Protein AF-A0A061NQS9-F1 (afdb_monomer_lite)

Radius of gyration: 22.58 Å; chains: 1; bounding box: 49×29×57 Å

Structure (mmCIF, N/CA/C/O backbone):
data_AF-A0A061NQS9-F1
#
_entry.id   AF-A0A061NQS9-F1
#
loop_
_atom_site.group_PDB
_atom_site.id
_atom_site.type_symbol
_atom_site.label_atom_id
_atom_site.label_alt_id
_atom_site.label_comp_id
_atom_site.label_asym_id
_atom_site.label_entity_id
_atom_site.label_seq_id
_atom_site.pdbx_PDB_ins_code
_atom_site.Cartn_x
_atom_site.Cartn_y
_atom_site.Cartn_z
_atom_site.occupancy
_atom_site.B_iso_or_equiv
_atom_site.auth_seq_id
_atom_site.auth_comp_id
_atom_site.auth_asym_id
_atom_site.auth_atom_id
_atom_site.pdbx_PDB_model_num
ATOM 1 N N . MET A 1 1 ? 27.252 -12.810 -27.510 1.00 49.66 1 MET A N 1
ATOM 2 C CA . MET A 1 1 ? 27.791 -12.173 -26.280 1.00 49.66 1 MET A CA 1
ATOM 3 C C . MET A 1 1 ? 26.729 -11.849 -25.214 1.00 49.66 1 MET A C 1
ATOM 5 O O . MET A 1 1 ? 27.055 -11.167 -24.256 1.00 49.66 1 MET A O 1
ATOM 9 N N . GLY A 1 2 ? 25.493 -12.365 -25.282 1.00 61.34 2 GLY A N 1
ATOM 10 C CA . GLY A 1 2 ? 24.439 -11.937 -24.343 1.00 61.34 2 GLY A CA 1
ATOM 11 C C . GLY A 1 2 ? 24.265 -12.743 -23.043 1.00 61.34 2 GLY A C 1
ATOM 12 O O . GLY A 1 2 ? 23.483 -12.339 -22.193 1.00 61.34 2 GLY A O 1
ATOM 13 N N . LYS A 1 3 ? 25.012 -13.839 -22.833 1.00 72.69 3 LYS A N 1
ATOM 14 C CA . LYS A 1 3 ? 24.824 -14.728 -21.664 1.00 72.69 3 LYS A CA 1
ATOM 15 C C . LYS A 1 3 ? 25.183 -14.089 -20.312 1.00 72.69 3 LYS A C 1
ATOM 17 O O . LYS A 1 3 ? 24.611 -14.465 -19.295 1.00 72.69 3 LYS A O 1
ATOM 22 N N . LEU A 1 4 ? 26.130 -13.144 -20.285 1.00 82.94 4 LEU A N 1
ATOM 23 C CA . LEU A 1 4 ? 26.544 -12.477 -19.043 1.00 82.94 4 LEU A CA 1
ATOM 24 C C . LEU A 1 4 ? 25.469 -11.508 -18.543 1.00 82.94 4 LEU A C 1
ATOM 26 O O . LEU A 1 4 ? 25.099 -11.554 -17.373 1.00 82.94 4 LEU A O 1
ATOM 30 N N . LEU A 1 5 ? 24.953 -10.664 -19.439 1.00 84.62 5 LEU A N 1
ATOM 31 C CA . LEU A 1 5 ? 23.891 -9.718 -19.112 1.00 84.62 5 LEU A CA 1
ATOM 32 C C . LEU A 1 5 ? 22.602 -10.456 -18.727 1.00 84.62 5 LEU A C 1
ATOM 34 O O . LEU A 1 5 ? 21.987 -10.119 -17.722 1.00 84.62 5 LEU A O 1
ATOM 38 N N . GLU A 1 6 ? 22.254 -11.522 -19.451 1.00 86.62 6 GLU A N 1
ATOM 39 C CA . GLU A 1 6 ? 21.156 -12.421 -19.080 1.00 86.62 6 GLU A CA 1
ATOM 40 C C . GLU A 1 6 ? 21.308 -12.961 -17.646 1.00 86.62 6 GLU A C 1
ATOM 42 O O . GLU A 1 6 ? 20.369 -12.877 -16.851 1.00 86.62 6 GLU A O 1
ATOM 47 N N . ALA A 1 7 ? 22.487 -13.485 -17.291 1.00 85.00 7 ALA A N 1
ATOM 48 C CA . ALA A 1 7 ? 22.738 -14.019 -15.953 1.00 85.00 7 ALA A CA 1
ATOM 49 C C . ALA A 1 7 ? 22.615 -12.937 -14.867 1.00 85.00 7 ALA A C 1
ATOM 51 O O . ALA A 1 7 ? 22.062 -13.195 -13.798 1.00 85.00 7 ALA A O 1
ATOM 52 N N . LYS A 1 8 ? 23.081 -11.714 -15.151 1.00 84.56 8 LYS A N 1
ATOM 53 C CA . LYS A 1 8 ? 22.962 -10.569 -14.239 1.00 84.56 8 LYS A CA 1
ATOM 54 C C . LYS A 1 8 ? 21.512 -10.143 -14.030 1.00 84.56 8 LYS A C 1
ATOM 56 O O . LYS A 1 8 ? 21.108 -9.952 -12.889 1.00 84.56 8 LYS A O 1
ATOM 61 N N . ILE A 1 9 ? 20.717 -10.059 -15.093 1.00 86.69 9 ILE A N 1
ATOM 62 C CA . ILE A 1 9 ? 19.294 -9.702 -14.994 1.00 86.69 9 ILE A CA 1
ATOM 63 C C . ILE A 1 9 ? 18.533 -10.759 -14.183 1.00 86.69 9 ILE A C 1
ATOM 65 O O . ILE A 1 9 ? 17.809 -10.406 -13.254 1.00 86.69 9 ILE A O 1
ATOM 69 N N . LYS A 1 10 ? 18.766 -12.052 -14.453 1.00 85.38 10 LYS A N 1
ATOM 70 C CA . LYS A 1 10 ? 18.166 -13.163 -13.690 1.00 85.38 10 LYS A CA 1
ATOM 71 C C . LYS A 1 10 ? 18.547 -13.157 -12.208 1.00 85.38 10 LYS A C 1
ATOM 73 O O . LYS A 1 10 ? 17.737 -13.565 -11.380 1.00 85.38 10 LYS A O 1
ATOM 78 N N . GLN A 1 11 ? 19.764 -12.722 -11.877 1.00 83.56 11 GLN A N 1
ATOM 79 C CA . GLN A 1 11 ? 20.218 -12.578 -10.492 1.00 83.56 11 GLN A CA 1
ATOM 80 C C . GLN A 1 11 ? 19.532 -11.404 -9.778 1.00 83.56 11 GLN A C 1
ATOM 82 O O . GLN A 1 11 ? 19.306 -11.478 -8.575 1.00 83.56 11 GLN A O 1
ATOM 87 N N . LEU A 1 12 ? 19.229 -10.321 -10.497 1.00 79.69 12 LEU A N 1
ATOM 88 C CA . LEU A 1 12 ? 18.653 -9.112 -9.909 1.00 79.69 12 LEU A CA 1
ATOM 89 C C . LEU A 1 12 ? 17.146 -9.181 -9.717 1.00 79.69 12 LEU A C 1
ATOM 91 O O . LEU A 1 12 ? 16.638 -8.629 -8.745 1.00 79.69 12 LEU A O 1
ATOM 95 N N . ASN A 1 13 ? 16.429 -9.815 -10.642 1.00 75.00 13 ASN A N 1
ATOM 96 C CA . ASN A 1 13 ? 14.977 -9.853 -10.584 1.00 75.00 13 ASN A CA 1
ATOM 97 C C . ASN A 1 13 ? 14.436 -11.165 -11.163 1.00 75.00 13 ASN A C 1
ATOM 99 O O . ASN A 1 13 ? 14.398 -11.364 -12.377 1.00 75.00 13 ASN A O 1
ATOM 103 N N . HIS A 1 14 ? 13.982 -12.050 -10.275 1.00 77.00 14 HIS A N 1
ATOM 104 C CA . HIS A 1 14 ? 13.422 -13.352 -10.642 1.00 77.00 14 HIS A CA 1
ATOM 105 C C . HIS A 1 14 ? 12.051 -13.268 -11.327 1.00 77.00 14 HIS A C 1
ATOM 107 O O . HIS A 1 14 ? 11.614 -14.252 -11.917 1.00 77.00 14 HIS A O 1
ATOM 113 N N . SER A 1 15 ? 11.388 -12.109 -11.286 1.00 76.94 15 SER A N 1
ATOM 114 C CA . SER A 1 15 ? 10.099 -11.887 -11.949 1.00 76.94 15 SER A CA 1
ATOM 115 C C . SER A 1 15 ? 10.244 -11.540 -13.437 1.00 76.94 15 SER A C 1
ATOM 117 O O . SER A 1 15 ? 9.243 -11.455 -14.145 1.00 76.94 15 SER A O 1
ATOM 119 N N . VAL A 1 16 ? 11.470 -11.329 -13.933 1.00 83.56 16 VAL A N 1
ATOM 120 C CA . VAL A 1 16 ? 11.734 -11.013 -15.344 1.00 83.56 16 VAL A CA 1
ATOM 121 C C . VAL A 1 16 ? 11.912 -12.296 -16.151 1.00 83.56 16 VAL A C 1
ATOM 123 O O . VAL A 1 16 ? 12.801 -13.103 -15.880 1.00 83.56 16 VAL A O 1
ATOM 126 N N . THR A 1 17 ? 11.114 -12.446 -17.207 1.00 85.94 17 THR A N 1
ATOM 127 C CA . THR A 1 17 ? 11.270 -13.531 -18.183 1.00 85.94 17 THR A CA 1
ATOM 128 C C . THR A 1 17 ? 12.080 -13.043 -19.379 1.00 85.94 17 THR A C 1
ATOM 130 O O . THR A 1 17 ? 11.713 -12.077 -20.042 1.00 85.94 17 THR A O 1
ATOM 133 N N . ILE A 1 18 ? 13.193 -13.719 -19.672 1.00 87.00 18 ILE A N 1
ATOM 134 C CA . ILE A 1 18 ? 14.026 -13.410 -20.840 1.00 87.00 18 ILE A CA 1
ATOM 135 C C . ILE A 1 18 ? 13.500 -14.210 -22.028 1.00 87.00 18 ILE A C 1
ATOM 137 O O . ILE A 1 18 ? 13.681 -15.424 -22.087 1.00 87.00 18 ILE A O 1
ATOM 141 N N . VAL A 1 19 ? 12.848 -13.516 -22.961 1.00 85.12 19 VAL A N 1
ATOM 142 C CA . VAL A 1 19 ? 12.221 -14.125 -24.145 1.00 85.12 19 VAL A CA 1
ATOM 143 C C . VAL A 1 19 ? 13.253 -14.468 -25.223 1.00 85.12 19 VAL A C 1
ATOM 145 O O . VAL A 1 19 ? 13.173 -15.521 -25.848 1.00 85.12 19 VAL A O 1
ATOM 148 N N . ALA A 1 20 ? 14.247 -13.603 -25.438 1.00 83.44 20 ALA A N 1
ATOM 149 C CA . ALA A 1 20 ? 15.296 -13.817 -26.431 1.00 83.44 20 ALA A CA 1
ATOM 150 C C . ALA A 1 20 ? 16.568 -13.033 -26.091 1.00 83.44 20 ALA A C 1
ATOM 152 O O . ALA A 1 20 ? 16.540 -12.050 -25.353 1.00 83.44 20 ALA A O 1
ATOM 153 N N . THR A 1 21 ? 17.692 -13.456 -26.668 1.00 84.00 21 THR A N 1
ATOM 154 C CA . THR A 1 21 ? 18.976 -12.755 -26.587 1.00 84.00 21 THR A CA 1
ATOM 155 C C . THR A 1 21 ? 19.605 -12.712 -27.969 1.00 84.00 21 THR A C 1
ATOM 157 O O . THR A 1 21 ? 19.903 -13.755 -28.545 1.00 84.00 21 THR A O 1
ATOM 160 N N . ASN A 1 22 ? 19.851 -11.508 -28.479 1.00 80.25 22 ASN A N 1
ATOM 161 C CA . ASN A 1 22 ? 20.358 -11.294 -29.830 1.00 80.25 22 ASN A CA 1
ATOM 162 C C . ASN A 1 22 ? 21.660 -10.492 -29.787 1.00 80.25 22 ASN A C 1
ATOM 164 O O . ASN A 1 22 ? 21.830 -9.628 -28.930 1.00 80.25 22 ASN A O 1
ATOM 168 N N . SER A 1 23 ? 22.596 -10.805 -30.687 1.00 76.19 23 SER A N 1
ATOM 169 C CA . SER A 1 23 ? 23.871 -10.071 -30.792 1.00 76.19 23 SER A CA 1
ATOM 170 C C . SER A 1 23 ? 23.845 -8.995 -31.887 1.00 76.19 23 SER A C 1
ATOM 172 O O . SER A 1 23 ? 24.723 -8.141 -31.895 1.00 76.19 23 SER A O 1
ATOM 174 N N . GLU A 1 24 ? 22.835 -9.008 -32.763 1.00 71.56 24 GLU A N 1
ATOM 175 C CA . GLU A 1 24 ? 22.662 -8.064 -33.873 1.00 71.56 24 GLU A CA 1
ATOM 176 C C . GLU A 1 24 ? 21.240 -7.478 -33.829 1.00 71.56 24 GLU A C 1
ATOM 178 O O . GLU A 1 24 ? 20.274 -8.243 -33.879 1.00 71.56 24 GLU A O 1
ATOM 183 N N . PRO A 1 25 ? 21.079 -6.150 -33.695 1.00 65.62 25 PRO A N 1
ATOM 184 C CA . PRO A 1 25 ? 19.775 -5.526 -33.469 1.00 65.62 25 PRO A CA 1
ATOM 185 C C . PRO A 1 25 ? 18.900 -5.384 -34.730 1.00 65.62 25 PRO A C 1
ATOM 187 O O . PRO A 1 25 ? 17.718 -5.076 -34.608 1.00 65.62 25 PRO A O 1
ATOM 190 N N . GLU A 1 26 ? 19.439 -5.600 -35.936 1.00 59.72 26 GLU A N 1
ATOM 191 C CA . GLU A 1 26 ? 18.849 -5.063 -37.176 1.00 59.72 26 GLU A CA 1
ATOM 192 C C . GLU A 1 26 ? 17.607 -5.795 -37.728 1.00 59.72 26 GLU A C 1
ATOM 194 O O . GLU A 1 26 ? 16.983 -5.288 -38.652 1.00 59.72 26 GLU A O 1
ATOM 199 N N . HIS A 1 27 ? 17.169 -6.931 -37.168 1.00 55.78 27 HIS A N 1
ATOM 200 C CA . HIS A 1 27 ? 16.038 -7.696 -37.741 1.00 55.78 27 HIS A CA 1
ATOM 201 C C . HIS A 1 27 ? 15.090 -8.346 -36.719 1.00 55.78 27 HIS A C 1
ATOM 203 O O . HIS A 1 27 ? 14.411 -9.331 -37.019 1.00 55.78 27 HIS A O 1
ATOM 209 N N . ILE A 1 28 ? 15.021 -7.831 -35.493 1.00 57.75 28 ILE A N 1
ATOM 210 C CA . ILE A 1 28 ? 14.315 -8.534 -34.417 1.00 57.75 28 ILE A CA 1
ATOM 211 C C . ILE A 1 28 ? 12.847 -8.095 -34.348 1.00 57.75 28 ILE A C 1
ATOM 213 O O . ILE A 1 28 ? 12.529 -6.940 -34.075 1.00 57.75 28 ILE A O 1
ATOM 217 N N . ARG A 1 29 ? 11.927 -9.046 -34.549 1.00 58.16 29 ARG A N 1
ATOM 218 C CA . ARG A 1 29 ? 10.498 -8.854 -34.267 1.00 58.16 29 ARG A CA 1
ATOM 219 C C . ARG A 1 29 ? 10.254 -8.978 -32.761 1.00 58.16 29 ARG A C 1
ATOM 221 O O . ARG A 1 29 ? 10.214 -10.078 -32.225 1.00 58.16 29 ARG A O 1
ATOM 228 N N . TYR A 1 30 ? 10.064 -7.845 -32.090 1.00 64.44 30 TYR A N 1
ATOM 229 C CA . TYR A 1 30 ? 9.837 -7.732 -30.640 1.00 64.44 30 TYR A CA 1
ATOM 230 C C . TYR A 1 30 ? 8.350 -7.775 -30.234 1.00 64.44 30 TYR A C 1
ATOM 232 O O . TYR A 1 30 ? 7.963 -7.171 -29.233 1.00 64.44 30 TYR A O 1
ATOM 240 N N . ALA A 1 31 ? 7.490 -8.439 -31.014 1.00 61.59 31 ALA A N 1
ATOM 241 C CA . ALA A 1 31 ? 6.034 -8.333 -30.853 1.00 61.59 31 ALA A CA 1
ATOM 242 C C . ALA A 1 31 ? 5.536 -8.736 -29.445 1.00 61.59 31 ALA A C 1
ATOM 244 O O . ALA A 1 31 ? 4.565 -8.160 -28.958 1.00 61.59 31 ALA A O 1
ATOM 245 N N . GLU A 1 32 ? 6.246 -9.641 -28.764 1.00 70.88 32 GLU A N 1
ATOM 246 C CA . GLU A 1 32 ? 5.829 -10.243 -27.487 1.00 70.88 32 GLU A CA 1
ATOM 247 C C . GLU A 1 32 ? 6.644 -9.799 -26.259 1.00 70.88 32 GLU A C 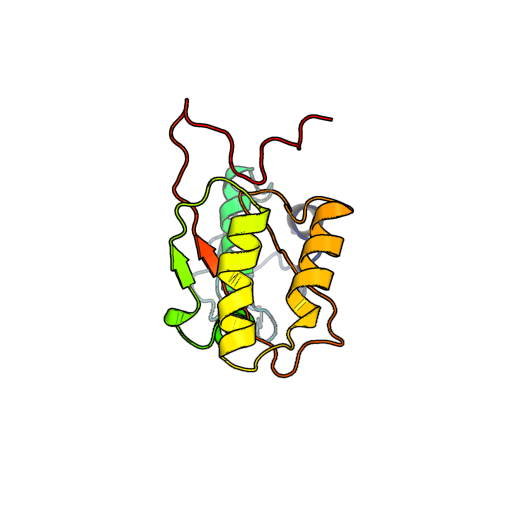1
ATOM 249 O O . GLU A 1 32 ? 6.587 -10.455 -25.224 1.00 70.88 32 GLU A O 1
ATOM 254 N N . VAL A 1 33 ? 7.423 -8.713 -26.340 1.00 83.94 33 VAL A N 1
ATOM 255 C CA . VAL A 1 33 ? 8.177 -8.210 -25.173 1.00 83.94 33 VAL A CA 1
ATOM 256 C C . VAL A 1 33 ? 7.677 -6.851 -24.695 1.00 83.94 33 VAL A C 1
ATOM 258 O O . VAL A 1 33 ? 7.207 -6.020 -25.483 1.00 83.94 33 VAL A O 1
ATOM 261 N N . ASP A 1 34 ? 7.816 -6.625 -23.390 1.00 86.38 34 ASP A N 1
ATOM 262 C CA . ASP A 1 34 ? 7.445 -5.370 -22.731 1.00 86.38 34 ASP A CA 1
ATOM 263 C C . ASP A 1 34 ? 8.610 -4.371 -22.663 1.00 86.38 34 ASP A C 1
ATOM 265 O O . ASP A 1 34 ? 8.386 -3.163 -22.654 1.00 86.38 34 ASP A O 1
ATOM 269 N N . LEU A 1 35 ? 9.855 -4.864 -22.651 1.00 88.38 35 LEU A N 1
ATOM 270 C CA . LEU A 1 35 ? 11.084 -4.079 -22.506 1.00 88.38 35 LEU A CA 1
ATOM 271 C C . LEU A 1 35 ? 12.228 -4.711 -23.306 1.00 88.38 35 LEU A C 1
ATOM 273 O O . LEU A 1 35 ? 12.404 -5.931 -23.297 1.00 88.38 35 LEU A O 1
ATOM 277 N N . ILE A 1 36 ? 13.051 -3.877 -23.939 1.00 88.94 36 ILE A N 1
ATOM 278 C CA . ILE A 1 36 ? 14.309 -4.278 -24.573 1.00 88.94 36 ILE A CA 1
ATOM 279 C C . ILE A 1 36 ? 15.470 -3.771 -23.715 1.00 88.94 36 ILE A C 1
ATOM 281 O O . ILE A 1 36 ? 15.582 -2.575 -23.457 1.00 88.94 36 ILE A O 1
ATOM 285 N N . VAL A 1 37 ? 16.368 -4.672 -23.314 1.00 89.50 37 VAL A N 1
ATOM 286 C CA . VAL A 1 37 ? 17.640 -4.321 -22.666 1.00 89.50 37 VAL A CA 1
ATOM 28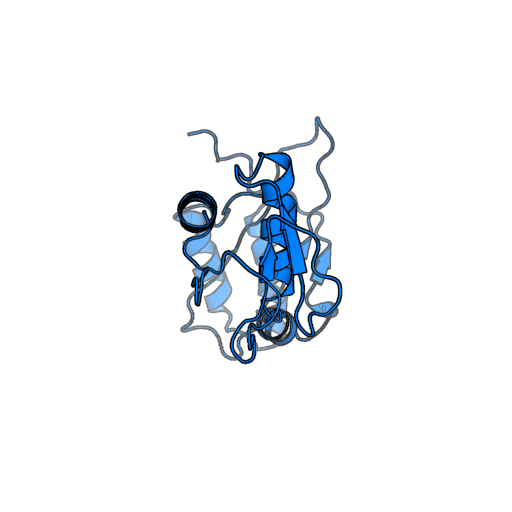7 C C . VAL A 1 37 ? 18.761 -4.512 -23.678 1.00 89.50 37 VAL A C 1
ATOM 289 O O . VAL A 1 37 ? 18.933 -5.607 -24.213 1.00 89.50 37 VAL A O 1
ATOM 292 N N . SER A 1 38 ? 19.520 -3.455 -23.947 1.00 88.00 38 SER A N 1
ATOM 293 C CA . SER A 1 38 ? 20.569 -3.457 -24.964 1.00 88.00 38 SER A CA 1
ATOM 294 C C . SER A 1 38 ? 21.901 -2.985 -24.399 1.00 88.00 38 SER A C 1
ATOM 296 O O . SER A 1 38 ? 21.943 -2.147 -23.509 1.00 88.00 38 SER A O 1
ATOM 298 N N . THR A 1 39 ? 23.006 -3.485 -24.948 1.00 88.19 39 THR A N 1
ATOM 299 C CA . THR A 1 39 ? 24.350 -2.954 -24.665 1.00 88.19 39 THR A CA 1
ATOM 300 C C . THR A 1 39 ? 24.824 -1.925 -25.684 1.00 88.19 39 THR A C 1
ATOM 302 O O . THR A 1 39 ? 25.943 -1.428 -25.591 1.00 88.19 39 THR A O 1
ATOM 305 N N . VAL A 1 40 ? 23.987 -1.630 -26.678 1.00 86.88 40 VAL A N 1
ATOM 306 C CA . VAL A 1 40 ? 24.227 -0.637 -27.727 1.00 86.88 40 VAL A CA 1
ATOM 307 C C . VAL A 1 40 ? 22.963 0.197 -27.960 1.00 86.88 40 VAL A C 1
ATOM 309 O O . VAL A 1 40 ? 21.858 -0.306 -27.743 1.00 86.88 40 VAL A O 1
ATOM 312 N N . PRO A 1 41 ? 23.079 1.455 -28.406 1.00 84.38 41 PRO A N 1
ATOM 313 C CA . PRO A 1 41 ? 21.913 2.259 -28.761 1.00 84.38 41 PRO A CA 1
ATOM 314 C C . PRO A 1 41 ? 21.064 1.596 -29.855 1.00 84.38 41 PRO A C 1
ATOM 316 O O . PRO A 1 41 ? 21.603 1.091 -30.838 1.00 84.38 41 PRO A O 1
ATOM 319 N N . ILE A 1 42 ? 19.738 1.619 -29.689 1.00 82.50 42 ILE A N 1
ATOM 320 C CA . ILE A 1 42 ? 18.764 1.158 -30.688 1.00 82.50 42 ILE A CA 1
ATOM 321 C C . ILE A 1 42 ? 17.826 2.329 -30.984 1.00 82.50 42 ILE A C 1
ATOM 323 O O . ILE A 1 42 ? 17.077 2.755 -30.109 1.00 82.50 42 ILE A O 1
ATOM 327 N N . ASN A 1 43 ? 17.874 2.851 -32.210 1.00 70.75 43 ASN A N 1
ATOM 328 C CA . ASN A 1 43 ? 17.168 4.084 -32.586 1.00 70.75 43 ASN A CA 1
ATOM 329 C C . ASN A 1 43 ? 15.776 3.843 -33.206 1.00 70.75 43 ASN A C 1
ATOM 331 O O . ASN A 1 43 ? 15.033 4.796 -33.413 1.00 70.75 43 ASN A O 1
ATOM 335 N N . SER A 1 44 ? 15.422 2.592 -33.518 1.00 70.31 44 SER A N 1
ATOM 336 C CA . SER A 1 44 ? 14.227 2.233 -34.300 1.00 70.31 44 SER A CA 1
ATOM 337 C C . SER A 1 44 ? 13.382 1.127 -33.654 1.00 70.31 44 SER A C 1
ATOM 339 O O . SER A 1 44 ? 12.920 0.215 -34.337 1.00 70.31 44 SER A O 1
ATOM 341 N N . ALA A 1 45 ? 13.205 1.171 -32.332 1.00 73.50 45 ALA A N 1
ATOM 342 C CA . ALA A 1 45 ? 12.370 0.215 -31.606 1.00 73.50 45 ALA A CA 1
ATOM 343 C C . ALA A 1 45 ? 10.981 0.792 -31.288 1.00 73.50 45 ALA A C 1
ATOM 345 O O . ALA A 1 45 ? 10.862 1.913 -30.805 1.00 73.50 45 ALA A O 1
ATOM 346 N N . GLU A 1 46 ? 9.932 -0.005 -31.499 1.00 76.62 46 GLU A N 1
ATOM 347 C CA . GLU A 1 46 ? 8.553 0.326 -31.091 1.00 76.62 46 GLU A CA 1
ATOM 348 C C . GLU A 1 46 ? 8.312 0.131 -29.583 1.00 76.62 46 GLU A C 1
ATOM 350 O O . GLU A 1 46 ? 7.349 0.648 -29.020 1.00 76.62 46 GLU A O 1
ATOM 355 N N . LYS A 1 47 ? 9.174 -0.650 -28.926 1.00 82.44 47 LYS A N 1
ATOM 356 C CA . LYS A 1 47 ? 9.105 -0.977 -27.498 1.00 82.44 47 LYS A CA 1
ATOM 357 C C . LYS A 1 47 ? 10.100 -0.126 -26.703 1.00 82.44 47 LYS A C 1
ATOM 359 O O . LYS A 1 47 ? 11.104 0.304 -27.272 1.00 82.44 47 LYS A O 1
ATOM 364 N N . PRO A 1 48 ? 9.883 0.072 -25.389 1.00 85.50 48 PRO A N 1
ATOM 365 C CA . PRO A 1 48 ? 10.860 0.727 -24.525 1.00 85.50 48 PRO A CA 1
ATOM 366 C C . PRO A 1 48 ? 12.235 0.052 -24.618 1.00 85.50 48 PRO A C 1
ATOM 368 O O . PRO A 1 48 ? 12.333 -1.173 -24.532 1.00 85.50 48 PRO A O 1
ATOM 371 N N . VAL A 1 49 ? 13.293 0.852 -24.771 1.00 87.69 49 VAL A N 1
ATOM 372 C CA . VAL A 1 49 ? 14.685 0.384 -24.800 1.00 87.69 49 VAL A CA 1
ATOM 373 C C . VAL A 1 49 ? 15.446 1.014 -23.645 1.00 87.69 49 VAL A C 1
ATOM 375 O O . VAL A 1 49 ? 15.463 2.236 -23.505 1.00 87.69 49 VAL A O 1
ATOM 378 N N . ILE A 1 50 ? 16.130 0.188 -22.860 1.00 89.38 50 ILE A N 1
ATOM 379 C CA . ILE A 1 50 ? 17.150 0.632 -21.912 1.00 89.38 50 ILE A CA 1
ATOM 380 C C . ILE A 1 50 ? 18.525 0.175 -22.397 1.00 89.38 50 ILE A C 1
ATOM 382 O O . ILE A 1 50 ? 18.729 -0.996 -22.721 1.00 89.38 50 ILE A O 1
ATOM 386 N N . VAL A 1 51 ? 19.471 1.112 -22.455 1.00 89.12 51 VAL A N 1
ATOM 387 C CA . VAL A 1 51 ? 20.860 0.830 -22.824 1.00 89.12 51 VAL A CA 1
ATOM 388 C C . VAL A 1 51 ? 21.697 0.742 -21.553 1.00 89.12 51 VAL A C 1
ATOM 390 O O . VAL A 1 51 ? 21.719 1.686 -20.769 1.00 89.12 51 VAL A O 1
ATOM 393 N N . VAL A 1 52 ? 22.372 -0.387 -21.348 1.00 89.81 52 VAL A N 1
ATOM 394 C CA . VAL A 1 52 ? 23.185 -0.685 -20.160 1.00 89.81 52 VAL A CA 1
ATOM 395 C C . VAL A 1 52 ? 24.555 -1.215 -20.556 1.00 89.81 52 VAL A C 1
ATOM 397 O O . VAL A 1 52 ? 24.756 -1.731 -21.654 1.00 89.81 52 VAL A O 1
ATOM 400 N N . SER A 1 53 ? 25.523 -1.151 -19.653 1.00 88.38 53 SER A N 1
ATOM 401 C CA . SER A 1 53 ? 26.806 -1.804 -19.873 1.00 88.38 53 SER A CA 1
ATOM 402 C C . SER A 1 53 ? 26.677 -3.340 -19.818 1.00 88.38 53 SER A C 1
ATOM 404 O O . SER A 1 53 ? 25.842 -3.869 -19.080 1.00 88.38 53 SER A O 1
ATOM 406 N N . PRO A 1 54 ? 27.540 -4.102 -20.522 1.00 83.25 54 PRO A N 1
ATOM 407 C CA . PRO A 1 54 ? 27.505 -5.573 -20.507 1.00 83.25 54 PRO A CA 1
ATOM 408 C C . PRO A 1 54 ? 27.648 -6.211 -19.118 1.00 83.25 54 PRO A C 1
ATOM 410 O O . PRO A 1 54 ? 27.273 -7.366 -18.921 1.00 83.25 54 PRO A O 1
ATOM 413 N N . PHE A 1 55 ? 28.223 -5.471 -18.167 1.00 83.69 55 PHE A N 1
ATOM 414 C CA . PHE A 1 55 ? 28.456 -5.922 -16.798 1.00 83.69 55 PHE A CA 1
ATOM 415 C C . PHE A 1 55 ? 27.358 -5.504 -15.826 1.00 83.69 55 PHE A C 1
ATOM 417 O O . PHE A 1 55 ? 27.392 -5.978 -14.692 1.00 83.69 55 PHE A O 1
ATOM 424 N N . LEU A 1 56 ? 26.424 -4.652 -16.271 1.00 83.31 56 LEU A N 1
ATOM 425 C CA . LEU A 1 56 ? 25.355 -4.065 -15.474 1.00 83.31 56 LEU A CA 1
ATOM 426 C C . LEU A 1 56 ? 25.906 -3.487 -14.161 1.00 83.31 56 LEU A C 1
ATOM 428 O O . LEU A 1 56 ? 25.880 -4.120 -13.108 1.00 83.31 56 LEU A O 1
ATOM 432 N N . LYS A 1 57 ? 26.514 -2.303 -14.245 1.00 85.31 57 LYS A N 1
ATOM 433 C CA . LYS A 1 57 ? 27.133 -1.621 -13.099 1.00 85.31 57 LYS A CA 1
ATOM 434 C C . LYS A 1 57 ? 26.063 -1.250 -12.078 1.00 85.31 57 LYS A C 1
ATOM 436 O O . LYS A 1 57 ? 24.943 -0.951 -12.459 1.00 85.31 57 LYS A O 1
ATOM 441 N N . ALA A 1 58 ? 26.436 -1.133 -10.803 1.00 81.25 58 ALA A N 1
ATOM 442 C CA . ALA A 1 58 ? 25.498 -0.867 -9.705 1.00 81.25 58 ALA A CA 1
ATOM 443 C C . ALA A 1 58 ? 24.511 0.295 -9.963 1.00 81.25 58 ALA A C 1
ATOM 445 O O . ALA A 1 58 ? 23.328 0.153 -9.692 1.00 81.25 58 ALA A O 1
ATOM 446 N N . HIS A 1 59 ? 24.960 1.409 -10.554 1.00 82.06 59 HIS A N 1
ATOM 447 C CA . HIS A 1 59 ? 24.087 2.553 -10.867 1.00 82.06 59 HIS A CA 1
ATOM 448 C C . HIS A 1 59 ? 23.060 2.274 -11.981 1.00 82.06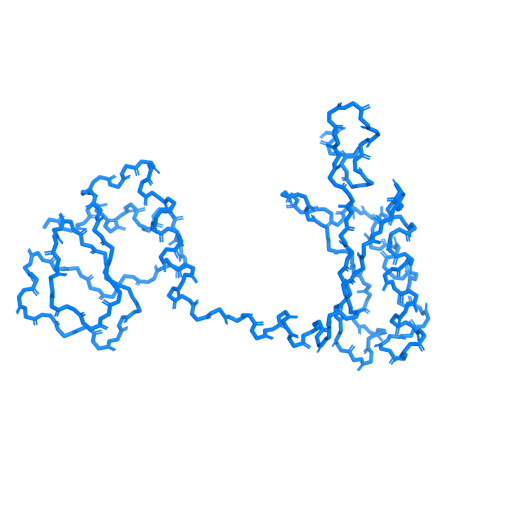 59 HIS A C 1
ATOM 450 O O . HIS A 1 59 ? 22.065 2.979 -12.099 1.00 82.06 59 HIS A O 1
ATOM 456 N N . GLU A 1 60 ? 23.290 1.255 -12.812 1.00 85.06 60 GLU A N 1
ATOM 457 C CA . GLU A 1 60 ? 22.378 0.828 -13.879 1.00 85.06 60 GLU A CA 1
ATOM 458 C C . GLU A 1 60 ? 21.278 -0.104 -13.344 1.00 85.06 60 GLU A C 1
ATOM 460 O O . GLU A 1 60 ? 20.285 -0.338 -14.032 1.00 85.06 60 GLU A O 1
ATOM 465 N N . HIS A 1 61 ? 21.415 -0.613 -12.111 1.00 84.06 61 HIS A N 1
ATOM 466 C CA . HIS A 1 61 ? 20.410 -1.477 -11.486 1.00 84.06 61 HIS A CA 1
ATOM 467 C C . HIS A 1 61 ? 19.118 -0.711 -11.209 1.00 84.06 61 HIS A C 1
ATOM 469 O O . HIS A 1 61 ? 18.034 -1.232 -11.470 1.00 84.06 61 HIS A O 1
ATOM 475 N N . ASP A 1 62 ? 19.226 0.523 -10.719 1.00 81.38 62 ASP A N 1
ATOM 476 C CA . ASP A 1 62 ? 18.065 1.363 -10.426 1.00 81.38 62 ASP A CA 1
ATOM 477 C C . ASP A 1 62 ? 17.324 1.726 -11.713 1.00 81.38 62 ASP A C 1
ATOM 479 O O . ASP A 1 62 ? 16.100 1.627 -11.771 1.00 81.38 62 ASP A O 1
ATOM 483 N N . LEU A 1 63 ? 18.066 2.052 -12.777 1.00 83.44 63 LEU A N 1
ATOM 484 C CA . LEU A 1 63 ? 17.503 2.325 -14.100 1.00 83.44 63 LEU A CA 1
ATOM 485 C C . LEU A 1 63 ? 16.753 1.107 -14.650 1.00 83.44 63 LEU A C 1
ATOM 487 O O . LEU A 1 63 ? 15.626 1.239 -15.126 1.00 83.44 63 LEU A O 1
ATOM 491 N N . LEU A 1 64 ? 17.351 -0.084 -14.552 1.00 85.12 64 LEU A N 1
ATOM 492 C CA . LEU A 1 64 ? 16.715 -1.326 -14.986 1.00 85.12 64 LEU A CA 1
ATOM 493 C C . LEU A 1 64 ? 15.471 -1.643 -14.147 1.00 85.12 64 LEU A C 1
ATOM 495 O O . LEU A 1 64 ? 14.435 -2.006 -14.698 1.00 85.12 64 LEU A O 1
ATOM 499 N N . THR A 1 65 ? 15.553 -1.474 -12.829 1.00 81.62 65 THR A N 1
ATOM 500 C CA . THR A 1 65 ? 14.434 -1.716 -11.909 1.00 81.62 65 THR A CA 1
ATOM 501 C C . THR A 1 65 ? 13.271 -0.779 -12.211 1.00 81.62 65 THR A C 1
ATOM 503 O O . THR A 1 65 ? 12.138 -1.235 -12.343 1.00 81.62 65 THR A O 1
ATOM 506 N N . GLN A 1 66 ? 13.544 0.512 -12.398 1.00 79.31 66 GLN A N 1
ATOM 507 C CA . GLN A 1 66 ? 12.530 1.491 -12.787 1.00 79.31 66 GLN A CA 1
ATOM 508 C C . GLN A 1 66 ? 11.931 1.167 -14.155 1.00 79.31 66 GLN A C 1
ATOM 510 O O . GLN A 1 66 ? 10.714 1.218 -14.306 1.00 79.31 66 GLN A O 1
ATOM 515 N N . ALA A 1 67 ? 12.749 0.783 -15.138 1.00 83.25 67 ALA A N 1
ATOM 516 C CA . ALA A 1 67 ? 12.252 0.374 -16.448 1.00 83.25 67 ALA A CA 1
ATOM 517 C C . ALA A 1 67 ? 11.304 -0.832 -16.340 1.00 83.25 67 ALA A C 1
ATOM 519 O O . ALA A 1 67 ? 10.212 -0.779 -16.895 1.00 83.25 67 ALA A O 1
ATOM 520 N N . ILE A 1 68 ? 11.665 -1.863 -15.566 1.00 82.44 68 ILE A N 1
ATOM 521 C CA . ILE A 1 68 ? 10.819 -3.044 -15.315 1.00 82.44 68 ILE A CA 1
ATOM 522 C C . ILE A 1 68 ? 9.509 -2.662 -14.611 1.00 82.44 68 ILE A C 1
ATOM 524 O O . ILE A 1 68 ? 8.444 -3.163 -14.967 1.00 82.44 68 ILE A O 1
ATOM 528 N N . VAL A 1 69 ? 9.566 -1.785 -13.606 1.00 77.19 69 VAL A N 1
ATOM 529 C CA . VAL A 1 69 ? 8.370 -1.300 -12.894 1.00 77.19 69 VAL A CA 1
ATOM 530 C C . VAL A 1 69 ? 7.471 -0.480 -13.820 1.00 77.19 69 VAL A C 1
ATOM 532 O O . VAL A 1 69 ? 6.257 -0.585 -13.725 1.00 77.19 69 VAL A O 1
ATOM 535 N N . ASN A 1 70 ? 8.045 0.296 -14.737 1.00 74.56 70 ASN A N 1
ATOM 536 C CA . ASN A 1 70 ? 7.289 1.102 -15.695 1.00 74.56 70 ASN A CA 1
ATOM 537 C C . ASN A 1 70 ? 6.693 0.261 -16.838 1.00 74.56 70 ASN A C 1
ATOM 539 O O . ASN A 1 70 ? 5.680 0.653 -17.417 1.00 74.56 70 ASN A O 1
ATOM 543 N N . THR A 1 71 ? 7.320 -0.870 -17.189 1.00 73.62 71 THR A N 1
ATOM 544 C CA . THR A 1 71 ? 6.812 -1.795 -18.219 1.00 73.62 71 THR A CA 1
ATOM 545 C C . THR A 1 71 ? 5.747 -2.728 -17.671 1.00 73.62 71 THR A C 1
ATOM 547 O O . THR A 1 71 ? 4.839 -3.120 -18.404 1.00 73.62 71 THR A O 1
ATOM 550 N N . GLN A 1 72 ? 5.800 -3.031 -16.372 1.00 68.31 72 GLN A N 1
ATOM 551 C CA . GLN A 1 72 ? 4.612 -3.456 -15.653 1.00 68.31 72 GLN A CA 1
ATOM 552 C C . GLN A 1 72 ? 3.623 -2.296 -15.748 1.00 68.31 72 GLN A C 1
ATOM 554 O O . GLN A 1 72 ? 3.743 -1.313 -15.024 1.00 68.31 72 GLN A O 1
ATOM 559 N N . LYS A 1 73 ? 2.646 -2.385 -16.669 1.00 58.44 73 LYS A N 1
ATOM 560 C CA . LYS A 1 73 ? 1.432 -1.567 -16.573 1.00 58.44 73 LYS A CA 1
ATOM 561 C C . LYS A 1 73 ? 1.028 -1.677 -15.124 1.00 58.44 73 LYS A C 1
ATOM 563 O O . LYS A 1 73 ? 0.749 -2.798 -14.689 1.00 58.44 73 LYS A O 1
ATOM 568 N N . PRO A 1 74 ? 1.089 -0.591 -14.353 1.00 52.53 74 PRO A N 1
ATOM 569 C CA . PRO A 1 74 ? 0.928 -0.781 -12.952 1.00 52.53 74 PRO A CA 1
ATOM 570 C C . PRO A 1 74 ? -0.503 -1.274 -12.802 1.00 52.53 74 PRO A C 1
ATOM 572 O O . PRO A 1 74 ? -1.450 -0.619 -13.251 1.00 52.53 74 PRO A O 1
ATOM 575 N N . GLU A 1 75 ? -0.691 -2.379 -12.096 1.00 54.91 75 GLU A N 1
ATOM 576 C CA . GLU A 1 75 ? -1.919 -2.541 -11.335 1.00 54.91 75 GLU A CA 1
ATOM 577 C C . GLU A 1 75 ? -1.974 -1.468 -10.220 1.00 54.91 75 GLU A C 1
ATOM 579 O O . GLU A 1 75 ? -2.326 -1.728 -9.078 1.00 54.91 75 GLU A O 1
ATOM 584 N N . VAL A 1 76 ? -1.723 -0.196 -10.568 1.00 54.53 76 VAL A N 1
ATOM 585 C CA . VAL A 1 76 ? -2.304 0.976 -9.918 1.00 54.53 76 VAL A CA 1
ATOM 586 C C . VAL A 1 76 ? -3.819 0.779 -9.831 1.00 54.53 76 VAL A C 1
ATOM 588 O O . VAL A 1 76 ? -4.423 1.314 -8.916 1.00 54.53 76 VAL A O 1
ATOM 591 N N . SER A 1 77 ? -4.423 -0.045 -10.700 1.00 61.34 77 SER A N 1
ATOM 592 C CA . SER A 1 77 ? -5.796 -0.538 -10.577 1.00 61.34 77 SER A CA 1
ATOM 593 C C . SER A 1 77 ? -6.139 -1.039 -9.170 1.00 61.34 77 SER A C 1
ATOM 595 O O . SER A 1 77 ? -7.065 -0.501 -8.576 1.00 61.34 77 SER A O 1
ATOM 597 N N . ALA A 1 78 ? -5.417 -2.011 -8.601 1.00 77.62 78 ALA A N 1
ATOM 598 C CA . ALA A 1 78 ? -5.886 -2.703 -7.398 1.00 77.62 78 ALA A CA 1
ATOM 599 C C . ALA A 1 78 ? -5.916 -1.779 -6.174 1.00 77.62 78 ALA A C 1
ATOM 601 O O . ALA A 1 78 ? -6.966 -1.604 -5.556 1.00 77.62 78 ALA A O 1
ATOM 602 N N . LEU A 1 79 ? -4.798 -1.113 -5.865 1.00 82.50 79 LEU A N 1
ATOM 603 C CA . LEU A 1 79 ? -4.746 -0.188 -4.730 1.00 82.50 79 LEU A CA 1
ATOM 604 C C . LEU A 1 79 ? -5.651 1.029 -4.951 1.00 82.50 79 LEU A C 1
ATOM 606 O O . LEU A 1 79 ? -6.351 1.431 -4.029 1.00 82.50 79 LEU A O 1
ATOM 610 N N . LYS A 1 80 ? -5.704 1.590 -6.167 1.00 83.88 80 LYS A N 1
ATOM 611 C CA . LYS A 1 80 ? -6.624 2.696 -6.479 1.00 83.88 80 LYS A CA 1
ATOM 612 C C . LYS A 1 80 ? -8.087 2.275 -6.345 1.00 83.88 80 LYS A C 1
ATOM 614 O O . LYS A 1 80 ? -8.893 3.070 -5.880 1.00 83.88 80 LYS A O 1
ATOM 619 N N . THR A 1 81 ? -8.423 1.042 -6.718 1.00 85.94 81 THR A N 1
ATOM 620 C CA . THR A 1 81 ? -9.780 0.484 -6.602 1.00 85.94 81 THR A CA 1
ATOM 621 C C . THR A 1 81 ? -10.144 0.261 -5.141 1.00 85.94 81 THR A C 1
ATOM 623 O O . THR A 1 81 ? -11.231 0.646 -4.723 1.00 85.94 81 THR A O 1
ATOM 626 N N . LEU A 1 82 ? -9.224 -0.294 -4.349 1.00 89.31 82 LEU A N 1
ATOM 627 C CA . LEU A 1 82 ? -9.430 -0.546 -2.924 1.00 89.31 82 LEU A CA 1
ATOM 628 C C . LEU A 1 82 ? -9.458 0.738 -2.087 1.00 89.31 82 LEU A C 1
ATOM 630 O O . LEU A 1 82 ? -10.213 0.811 -1.118 1.00 89.31 82 LEU A O 1
ATOM 634 N N . LEU A 1 83 ? -8.657 1.744 -2.451 1.00 90.44 83 LEU A N 1
ATOM 635 C CA . LEU A 1 83 ? -8.746 3.083 -1.870 1.00 90.44 83 LEU A CA 1
ATOM 636 C C . LEU A 1 83 ? -10.054 3.747 -2.293 1.00 90.44 83 LEU A C 1
ATOM 638 O O . LEU A 1 83 ? -10.715 4.341 -1.456 1.00 90.44 83 LEU A O 1
ATOM 642 N N . GLY A 1 84 ? -10.449 3.648 -3.564 1.00 86.81 84 GLY A N 1
ATOM 643 C CA . GLY A 1 84 ? -11.719 4.146 -4.108 1.00 86.81 84 GLY A CA 1
ATOM 644 C C . GLY A 1 84 ? -11.864 5.676 -4.158 1.00 86.81 84 GLY A C 1
ATOM 645 O O . GLY A 1 84 ? -12.349 6.208 -5.152 1.00 86.81 84 GLY A O 1
ATOM 646 N N . SER A 1 85 ? -11.423 6.389 -3.120 1.00 87.50 85 SER A N 1
ATOM 647 C CA . SER A 1 85 ? -11.446 7.846 -2.974 1.00 87.50 85 SER A CA 1
ATOM 648 C C . SER A 1 85 ? -10.199 8.334 -2.228 1.00 87.50 85 SER A C 1
ATOM 650 O O . SER A 1 85 ? -9.621 7.612 -1.414 1.00 87.50 85 SER A O 1
ATOM 652 N N . ALA A 1 86 ? -9.822 9.593 -2.465 1.00 87.38 86 ALA A N 1
ATOM 653 C CA . ALA A 1 86 ? -8.811 10.292 -1.674 1.00 87.38 86 ALA A CA 1
ATOM 654 C C . ALA A 1 86 ? -9.222 10.440 -0.194 1.00 87.38 86 ALA A C 1
ATOM 656 O O . ALA A 1 86 ? -8.347 10.495 0.662 1.00 87.38 86 ALA A O 1
ATOM 657 N N . ASP A 1 87 ? -10.522 10.395 0.124 1.00 88.50 87 ASP A N 1
ATOM 658 C CA . ASP A 1 87 ? -11.040 10.438 1.507 1.00 88.50 87 ASP A CA 1
ATOM 659 C C . ASP A 1 87 ? -10.640 9.213 2.345 1.00 88.50 87 ASP A C 1
ATOM 661 O O . ASP A 1 87 ? -10.849 9.168 3.558 1.00 88.50 87 ASP A O 1
ATOM 665 N N . ASN A 1 88 ? -10.084 8.178 1.712 1.00 92.19 88 ASN A N 1
ATOM 666 C CA . ASN A 1 88 ? -9.510 7.028 2.401 1.00 92.19 88 ASN A CA 1
ATOM 667 C C . ASN A 1 88 ? -8.022 7.204 2.730 1.00 92.19 88 ASN A C 1
ATOM 669 O O . ASN A 1 88 ? -7.423 6.282 3.279 1.00 92.19 88 ASN A O 1
ATOM 673 N N . ILE A 1 89 ? -7.444 8.378 2.463 1.00 92.88 89 ILE A N 1
ATOM 674 C CA . ILE A 1 89 ? -6.083 8.756 2.853 1.00 92.88 89 ILE A CA 1
ATOM 675 C C . ILE A 1 89 ? -6.167 9.795 3.978 1.00 92.88 89 ILE A C 1
ATOM 677 O O . ILE A 1 89 ? -6.716 10.878 3.798 1.00 92.88 89 ILE A O 1
ATOM 681 N N . HIS A 1 90 ? -5.606 9.465 5.140 1.00 91.19 90 HIS A N 1
ATOM 682 C CA . HIS A 1 90 ? -5.695 10.257 6.369 1.00 91.19 90 HIS A CA 1
ATOM 683 C C . HIS A 1 90 ? -4.304 10.656 6.844 1.00 91.19 90 HIS A C 1
ATOM 685 O O . HIS A 1 90 ? -3.440 9.800 7.010 1.00 91.19 90 HIS A O 1
ATOM 691 N N . PHE A 1 91 ? -4.083 11.942 7.106 1.00 90.62 91 PHE A N 1
ATOM 692 C CA . PHE A 1 91 ? -2.867 12.401 7.777 1.00 90.62 91 PHE A CA 1
ATOM 693 C C . PHE A 1 91 ? -3.073 12.299 9.286 1.00 90.62 91 PHE A C 1
ATOM 695 O O . PHE A 1 91 ? -3.903 13.007 9.854 1.00 90.62 91 PHE A O 1
ATOM 702 N N . LEU A 1 92 ? -2.339 11.395 9.927 1.00 88.88 92 LEU A N 1
ATOM 703 C CA . LEU A 1 92 ? -2.522 11.055 11.334 1.00 88.88 92 LEU A CA 1
ATOM 704 C C . LEU A 1 92 ? -1.427 11.697 12.182 1.00 88.88 92 LEU A C 1
ATOM 706 O O . LEU A 1 92 ? -0.265 11.705 11.793 1.00 88.88 92 LEU A O 1
ATOM 710 N N . SER A 1 93 ? -1.777 12.194 13.366 1.00 84.06 93 SER A N 1
ATOM 711 C CA . SER A 1 93 ? -0.828 12.791 14.322 1.00 84.06 93 SER A CA 1
ATOM 712 C C . SER A 1 93 ? -0.461 11.860 15.483 1.00 84.06 93 SER A C 1
ATOM 714 O O . SER A 1 93 ? 0.391 12.200 16.305 1.00 84.06 93 SER A O 1
ATOM 716 N N . SER A 1 94 ? -1.099 10.691 15.565 1.00 79.12 94 SER A N 1
ATOM 717 C CA . SER A 1 94 ? -0.921 9.762 16.676 1.00 79.12 94 SER A CA 1
ATOM 718 C C . SER A 1 94 ? 0.474 9.134 16.703 1.00 79.12 94 SER A C 1
ATOM 720 O O . SER A 1 94 ? 1.022 8.703 15.688 1.00 79.12 94 SER A O 1
ATOM 722 N N . THR A 1 95 ? 1.035 9.028 17.906 1.00 75.56 95 THR A N 1
ATOM 723 C CA . THR A 1 95 ? 2.320 8.370 18.177 1.00 75.56 95 THR A CA 1
ATOM 724 C C . THR A 1 95 ? 2.157 6.941 18.698 1.00 75.56 95 THR A C 1
ATOM 726 O O . THR A 1 95 ? 3.157 6.262 18.934 1.00 75.56 95 THR A O 1
ATOM 729 N N . HIS A 1 96 ? 0.918 6.456 18.860 1.00 86.94 96 HIS A N 1
ATOM 730 C CA . HIS A 1 96 ? 0.618 5.128 19.392 1.00 86.94 96 HIS A CA 1
ATOM 731 C C . HIS A 1 96 ? -0.056 4.244 18.336 1.00 86.94 96 HIS A C 1
ATOM 733 O O . HIS A 1 96 ? -1.133 4.559 17.837 1.00 86.94 96 HIS A O 1
ATOM 739 N N . ARG A 1 97 ? 0.549 3.095 18.009 1.00 86.56 97 ARG A N 1
ATOM 740 C CA . ARG A 1 97 ? 0.094 2.225 16.905 1.00 86.56 97 ARG A CA 1
ATOM 741 C C . ARG A 1 97 ? -1.348 1.740 17.025 1.00 86.56 97 ARG A C 1
ATOM 743 O O . ARG A 1 97 ? -2.038 1.687 16.020 1.00 86.56 97 ARG A O 1
ATOM 750 N N . PHE A 1 98 ? -1.821 1.418 18.229 1.00 93.12 98 PHE A N 1
ATOM 751 C CA . PHE A 1 98 ? -3.199 0.950 18.402 1.00 93.12 98 PHE A CA 1
ATOM 752 C C . PHE A 1 98 ? -4.209 2.077 18.196 1.00 93.12 98 PHE A C 1
ATOM 754 O O . PHE A 1 98 ? -5.276 1.820 17.660 1.00 93.12 98 PHE A O 1
ATOM 761 N N . GLN A 1 99 ? -3.830 3.320 18.515 1.00 93.56 99 GLN A N 1
ATOM 762 C CA . GLN A 1 99 ? -4.650 4.482 18.186 1.00 93.56 99 GLN A CA 1
ATOM 763 C C . GLN A 1 99 ? -4.671 4.703 16.670 1.00 93.56 99 GLN A C 1
ATOM 765 O O . GLN A 1 99 ? -5.730 4.891 16.103 1.00 93.56 99 GLN A O 1
ATOM 770 N N . VAL A 1 100 ? -3.524 4.573 15.989 1.00 94.12 100 VAL A N 1
ATOM 771 C CA . VAL A 1 100 ? -3.469 4.628 14.514 1.00 94.12 100 VAL A CA 1
ATOM 772 C C . VAL A 1 100 ? -4.374 3.568 13.875 1.00 94.12 100 VAL A C 1
ATOM 774 O O . VAL A 1 100 ? -5.049 3.851 12.892 1.00 94.12 100 VAL A O 1
ATOM 777 N N . ILE A 1 101 ? -4.393 2.345 14.413 1.00 96.00 101 ILE A N 1
ATOM 778 C CA . ILE A 1 101 ? -5.288 1.287 13.927 1.00 96.00 101 ILE A CA 1
ATOM 779 C C . ILE A 1 101 ? -6.749 1.665 14.174 1.00 96.00 101 ILE A C 1
ATOM 781 O O . ILE A 1 101 ? -7.558 1.523 13.263 1.00 96.00 101 ILE A O 1
ATOM 785 N N . GLU A 1 102 ? -7.082 2.159 15.365 1.00 96.25 102 GLU A N 1
ATOM 786 C CA . GLU A 1 102 ? -8.437 2.605 15.696 1.00 96.25 102 GLU A CA 1
ATOM 787 C C . GLU A 1 102 ? -8.912 3.714 14.749 1.00 96.25 102 GLU A C 1
ATOM 789 O O . GLU A 1 102 ? -9.961 3.570 14.122 1.00 96.25 102 GLU A O 1
ATOM 794 N N . ASP A 1 103 ? -8.089 4.745 14.543 1.00 94.88 103 ASP A N 1
ATOM 795 C CA . ASP A 1 103 ? -8.367 5.883 13.658 1.00 94.88 103 ASP A CA 1
ATOM 796 C C . ASP A 1 103 ? -8.618 5.441 12.200 1.00 94.88 103 ASP A C 1
ATOM 798 O O . ASP A 1 103 ? -9.384 6.073 11.470 1.00 94.88 103 ASP A O 1
ATOM 802 N N . LEU A 1 104 ? -7.989 4.345 11.757 1.00 96.00 104 LEU A N 1
ATOM 803 C CA . LEU A 1 104 ? -8.159 3.796 10.407 1.00 96.00 104 LEU A CA 1
ATOM 804 C C . LEU A 1 104 ? -9.323 2.807 10.294 1.00 96.00 104 LEU A C 1
ATOM 806 O O . LEU A 1 104 ? -9.953 2.734 9.237 1.00 96.00 104 LEU A O 1
ATOM 810 N N . VAL A 1 105 ? -9.609 2.034 11.342 1.00 97.38 105 VAL A N 1
ATOM 811 C CA . VAL A 1 105 ? -10.647 0.994 11.322 1.00 97.38 105 VAL A CA 1
ATOM 812 C C . VAL A 1 105 ? -12.019 1.556 11.679 1.00 97.38 105 VAL A C 1
ATOM 814 O O . VAL A 1 105 ? -13.001 1.142 11.064 1.00 97.38 105 VAL A O 1
ATOM 817 N N . GLN A 1 106 ? -12.112 2.515 12.603 1.00 97.06 106 GLN A N 1
ATOM 818 C CA . GLN A 1 106 ? -13.393 3.081 13.030 1.00 97.06 106 GLN A CA 1
ATOM 819 C C . GLN A 1 106 ? -14.216 3.611 11.843 1.00 97.06 106 GLN A C 1
ATOM 821 O O . GLN A 1 106 ? -15.364 3.197 11.693 1.00 97.06 106 GLN A O 1
ATOM 826 N N . PRO A 1 107 ? -13.642 4.364 10.884 1.00 95.75 107 PRO A N 1
ATOM 827 C CA . PRO A 1 107 ? -14.415 4.831 9.740 1.00 95.75 107 PRO A CA 1
ATOM 828 C C . PRO A 1 107 ? -14.815 3.712 8.760 1.00 95.75 107 PRO A C 1
ATOM 830 O O . PRO A 1 107 ? -15.698 3.922 7.931 1.00 95.75 107 PRO A O 1
ATOM 833 N N . LEU A 1 108 ? -14.169 2.536 8.793 1.00 96.50 108 LEU A N 1
ATOM 834 C CA . LEU A 1 108 ? -14.616 1.356 8.032 1.00 96.50 108 LEU A CA 1
ATOM 835 C C . LEU A 1 108 ? -15.845 0.706 8.676 1.00 96.50 108 LEU A C 1
ATOM 837 O O . LEU A 1 108 ? -16.695 0.191 7.953 1.00 96.50 108 LEU A O 1
ATOM 841 N N . ILE A 1 109 ? -15.935 0.743 10.007 1.00 97.69 109 ILE A N 1
ATOM 842 C CA . ILE A 1 109 ? -17.110 0.296 10.764 1.00 97.69 109 ILE A CA 1
ATOM 843 C C . ILE A 1 109 ? -18.265 1.272 10.526 1.00 97.69 109 ILE A C 1
ATOM 845 O O . ILE A 1 109 ? -19.343 0.851 10.127 1.00 97.69 109 ILE A O 1
ATOM 849 N N . ASP A 1 110 ? -18.015 2.577 10.669 1.00 96.94 110 ASP A N 1
ATOM 850 C CA . ASP A 1 110 ? -19.035 3.628 10.518 1.00 96.94 110 ASP A CA 1
ATOM 851 C C . ASP A 1 110 ? -19.653 3.683 9.109 1.00 96.94 110 ASP A C 1
ATOM 853 O O . ASP A 1 110 ? -20.722 4.257 8.912 1.00 96.94 110 ASP A O 1
ATOM 857 N N . THR A 1 111 ? -18.966 3.113 8.113 1.00 95.25 111 THR A N 1
ATOM 858 C CA . THR A 1 111 ? -19.413 3.050 6.712 1.00 95.25 111 THR A CA 1
ATOM 859 C C . THR A 1 111 ? -19.809 1.640 6.265 1.00 95.25 111 THR A C 1
ATOM 861 O O . THR A 1 111 ? -19.867 1.381 5.059 1.00 95.25 111 THR A O 1
ATOM 864 N N . ASP A 1 112 ? -20.054 0.729 7.217 1.00 97.00 112 ASP A N 1
ATOM 865 C CA . ASP A 1 112 ? -20.494 -0.657 6.996 1.00 97.00 112 ASP A CA 1
ATOM 866 C C . ASP A 1 112 ? -19.606 -1.446 6.010 1.00 97.00 112 ASP A C 1
ATOM 868 O O . ASP A 1 112 ? -20.054 -2.341 5.287 1.00 97.00 112 ASP A O 1
ATOM 872 N N . ARG A 1 113 ? -18.307 -1.132 5.951 1.00 97.19 113 ARG A N 1
ATOM 873 C CA . ARG A 1 113 ? -17.335 -1.881 5.129 1.00 97.19 113 ARG A CA 1
ATOM 874 C C . ARG A 1 113 ? -16.875 -3.153 5.824 1.00 97.19 113 ARG A C 1
ATOM 876 O O . ARG A 1 113 ? -16.551 -4.140 5.160 1.00 97.19 113 ARG A O 1
ATOM 883 N N . VAL A 1 114 ? -16.864 -3.119 7.150 1.00 98.12 114 VAL A N 1
ATOM 884 C CA . VAL A 1 114 ? -16.528 -4.221 8.050 1.00 98.12 114 VAL A CA 1
ATOM 885 C C . VAL A 1 114 ? -17.485 -4.197 9.240 1.00 98.12 114 VAL A C 1
ATOM 887 O O . VAL A 1 114 ? -18.111 -3.174 9.509 1.00 98.12 114 VAL A O 1
ATOM 890 N N . ASN A 1 115 ? -17.594 -5.302 9.972 1.00 98.12 115 ASN A N 1
ATOM 891 C CA . ASN A 1 115 ? -18.349 -5.314 11.228 1.00 98.12 115 ASN A CA 1
ATOM 892 C C . ASN A 1 115 ? -17.500 -4.831 12.421 1.00 98.12 115 ASN A C 1
ATOM 894 O O . ASN A 1 115 ? -16.280 -4.684 12.330 1.00 98.12 115 ASN A O 1
ATOM 898 N N . THR A 1 116 ? -18.142 -4.641 13.575 1.00 97.25 116 THR A N 1
ATOM 899 C CA . THR A 1 116 ? -17.498 -4.158 14.809 1.00 97.25 116 THR A CA 1
ATOM 900 C C . THR A 1 116 ? -16.404 -5.089 15.351 1.00 97.25 116 THR A C 1
ATOM 902 O O . THR A 1 116 ? -15.441 -4.615 15.951 1.00 97.25 116 THR A O 1
ATOM 905 N N . VAL A 1 117 ? -16.488 -6.398 15.088 1.00 98.12 117 VAL A N 1
ATOM 906 C CA . VAL A 1 117 ? -15.496 -7.407 15.518 1.00 98.12 117 VAL A CA 1
ATOM 907 C C . VAL A 1 117 ? -14.180 -7.279 14.733 1.00 98.12 117 VAL A C 1
ATOM 909 O O . VAL A 1 117 ? -13.119 -7.722 15.186 1.00 98.12 117 VAL A O 1
ATOM 912 N N . TYR A 1 118 ? -14.196 -6.618 13.570 1.00 98.50 118 TYR A N 1
ATOM 913 C CA . TYR A 1 118 ? -12.992 -6.403 12.767 1.00 98.50 118 TYR A CA 1
ATOM 914 C C . TYR A 1 118 ? -11.897 -5.645 13.542 1.00 98.50 118 TYR A C 1
ATOM 916 O O . TYR A 1 118 ? -10.720 -6.008 13.432 1.00 98.50 118 TYR A O 1
ATOM 924 N N . MET A 1 119 ? -12.266 -4.672 14.386 1.00 98.19 119 MET A N 1
ATOM 925 C CA . MET A 1 119 ? -11.326 -3.937 15.248 1.00 98.19 119 MET A CA 1
ATOM 926 C C . MET A 1 119 ? -10.553 -4.880 16.176 1.00 98.19 119 MET A C 1
ATOM 928 O O . MET A 1 119 ? -9.320 -4.901 16.165 1.00 98.19 119 MET A O 1
ATOM 932 N N . GLU A 1 120 ? -11.271 -5.724 16.920 1.00 97.94 120 GLU A N 1
ATOM 933 C CA . GLU A 1 120 ? -10.683 -6.679 17.866 1.00 97.94 120 GLU A CA 1
ATOM 934 C C . GLU A 1 120 ? -9.735 -7.652 17.159 1.00 97.94 120 GLU A C 1
ATOM 936 O O . GLU A 1 120 ? -8.616 -7.898 17.621 1.00 97.94 120 GLU A O 1
ATOM 941 N N . SER A 1 121 ? -10.142 -8.159 15.991 1.00 97.94 121 SER A N 1
ATOM 942 C CA . SER A 1 121 ? -9.303 -9.059 15.196 1.00 97.94 121 SER A CA 1
ATOM 943 C C . SER A 1 121 ? -8.024 -8.376 14.685 1.00 97.94 121 SER A C 1
ATOM 945 O O . SER A 1 121 ? -6.956 -8.997 14.677 1.00 97.94 121 SER A O 1
ATOM 947 N N . THR A 1 122 ? -8.100 -7.086 14.341 1.00 97.88 122 THR A N 1
ATOM 948 C CA . THR A 1 122 ? -6.952 -6.282 13.892 1.00 97.88 122 THR A CA 1
ATOM 949 C C . THR A 1 122 ? -5.982 -6.029 15.047 1.00 97.88 122 THR A C 1
ATOM 951 O O . THR A 1 122 ? -4.772 -6.2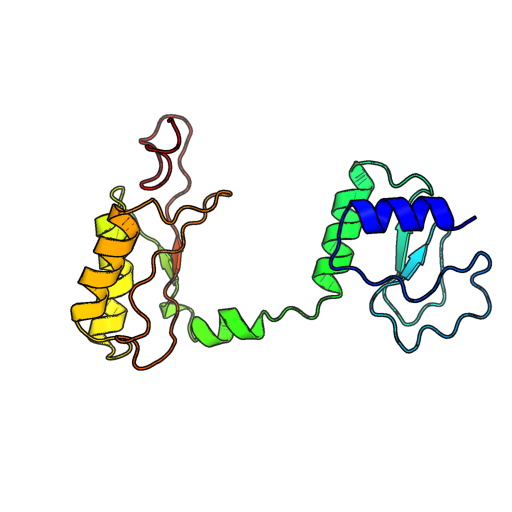31 14.907 1.00 97.88 122 THR A O 1
ATOM 954 N N . PHE A 1 123 ? -6.492 -5.686 16.234 1.00 97.56 123 PHE A N 1
ATOM 955 C CA . PHE A 1 123 ? -5.670 -5.552 17.439 1.00 97.56 123 PHE A CA 1
ATOM 956 C C . PHE A 1 123 ? -5.011 -6.870 17.840 1.00 97.56 123 PHE A C 1
ATOM 958 O O . PHE A 1 123 ? -3.827 -6.881 18.180 1.00 97.56 123 PHE A O 1
ATOM 965 N N . ALA A 1 124 ? -5.733 -7.990 17.784 1.00 96.75 124 ALA A N 1
ATOM 966 C CA . ALA A 1 124 ? -5.167 -9.307 18.067 1.00 96.75 124 ALA A CA 1
ATOM 967 C C . ALA A 1 124 ? -4.060 -9.679 17.063 1.00 96.75 124 ALA A C 1
ATOM 969 O O . ALA A 1 124 ? -3.069 -10.324 17.429 1.00 96.75 124 ALA A O 1
ATOM 970 N N . ARG A 1 125 ? -4.198 -9.269 15.794 1.00 95.50 125 ARG A N 1
ATOM 971 C CA . ARG A 1 125 ? -3.165 -9.458 14.769 1.00 95.50 125 ARG A CA 1
ATOM 972 C C . ARG A 1 125 ? -1.903 -8.654 15.073 1.00 95.50 125 ARG A C 1
ATOM 974 O O . ARG A 1 125 ? -0.821 -9.240 15.008 1.00 95.50 125 ARG A O 1
ATOM 981 N N . GLU A 1 126 ? -2.037 -7.377 15.416 1.00 95.06 126 GLU A N 1
ATOM 982 C CA . GLU A 1 126 ? -0.908 -6.493 15.747 1.00 95.06 126 GLU A CA 1
ATOM 983 C C . GLU A 1 126 ? -0.218 -6.897 17.063 1.00 95.06 126 GLU A C 1
ATOM 985 O O . GLU A 1 126 ? 1.004 -6.822 17.180 1.00 95.06 126 GLU A O 1
ATOM 990 N N . GLN A 1 127 ? -0.976 -7.392 18.049 1.00 94.88 127 GLN A N 1
ATOM 991 C CA . GLN A 1 127 ? -0.423 -7.862 19.325 1.00 94.88 127 GLN A CA 1
ATOM 992 C C . GLN A 1 127 ? 0.439 -9.120 19.182 1.00 94.88 127 GLN A C 1
ATOM 994 O O . GLN A 1 127 ? 1.447 -9.238 19.878 1.00 94.88 127 GLN A O 1
ATOM 999 N N . ARG A 1 128 ? 0.075 -10.061 18.294 1.00 93.00 128 ARG A N 1
ATOM 1000 C CA . ARG A 1 128 ? 0.897 -11.266 18.058 1.00 93.00 128 ARG A CA 1
ATOM 1001 C C . ARG A 1 128 ? 2.274 -10.917 17.516 1.00 93.00 128 ARG A C 1
ATOM 1003 O O . ARG A 1 128 ? 3.257 -11.544 17.893 1.00 93.00 128 ARG A O 1
ATOM 1010 N N . SER A 1 129 ? 2.319 -9.975 16.585 1.00 88.31 129 SER A N 1
ATOM 1011 C CA . SER A 1 129 ? 3.549 -9.462 16.003 1.00 88.31 129 SER A CA 1
ATOM 1012 C C . SER A 1 129 ? 3.242 -8.190 15.229 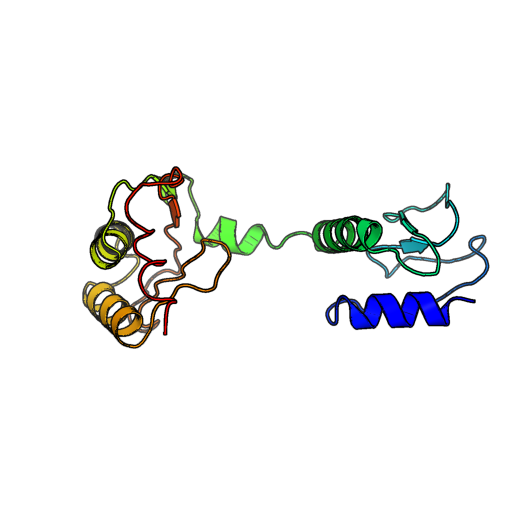1.00 88.31 129 SER A C 1
ATOM 1014 O O . SER A 1 129 ? 2.199 -8.120 14.568 1.00 88.31 129 SER A O 1
ATOM 1016 N N . SER A 1 130 ? 4.185 -7.246 15.267 1.00 88.38 130 SER A N 1
ATOM 1017 C CA . SER A 1 130 ? 4.129 -6.006 14.493 1.00 88.38 130 SER A CA 1
ATOM 1018 C C . SER A 1 130 ? 3.782 -6.295 13.033 1.00 88.38 130 SER A C 1
ATOM 1020 O O . SER A 1 130 ? 4.354 -7.196 12.414 1.00 88.38 130 SER A O 1
ATOM 1022 N N . THR A 1 131 ? 2.847 -5.531 12.474 1.00 91.31 131 THR A N 1
ATOM 1023 C CA . THR A 1 131 ? 2.520 -5.569 11.039 1.00 91.31 131 THR A CA 1
ATOM 1024 C C . THR A 1 131 ? 3.409 -4.647 10.198 1.00 91.31 131 THR A C 1
ATOM 1026 O O . THR A 1 131 ? 3.148 -4.438 9.013 1.00 91.31 131 THR A O 1
ATOM 1029 N N . TYR A 1 132 ? 4.476 -4.108 10.796 1.00 90.44 132 TYR A N 1
ATOM 1030 C CA . TYR A 1 132 ? 5.540 -3.394 10.099 1.00 90.44 132 TYR A CA 1
ATOM 1031 C C . TYR A 1 132 ? 6.335 -4.334 9.188 1.00 90.44 132 TYR A C 1
ATOM 1033 O O . TYR A 1 132 ? 6.788 -5.390 9.627 1.00 90.44 132 TYR A O 1
ATOM 1041 N N . ILE A 1 133 ? 6.533 -3.930 7.933 1.00 86.19 133 ILE A N 1
ATOM 1042 C CA . ILE A 1 133 ? 7.218 -4.743 6.912 1.00 86.19 133 ILE A CA 1
ATOM 1043 C C . ILE A 1 133 ? 8.537 -4.125 6.425 1.00 86.19 133 ILE A C 1
ATOM 1045 O O . ILE A 1 133 ? 9.139 -4.621 5.476 1.00 86.19 133 ILE A O 1
ATOM 1049 N N . GLY A 1 134 ? 8.998 -3.043 7.060 1.00 77.94 134 GLY A N 1
ATOM 1050 C CA . GLY A 1 134 ? 10.161 -2.282 6.602 1.00 77.94 134 GLY A CA 1
ATOM 1051 C C . GLY A 1 134 ? 9.790 -1.088 5.718 1.00 77.94 134 GLY A C 1
ATOM 1052 O O . GLY A 1 134 ? 8.635 -0.882 5.353 1.00 77.94 134 GLY A O 1
ATOM 1053 N N . GLY A 1 135 ? 10.784 -0.250 5.410 1.00 80.00 135 GLY A N 1
ATOM 1054 C CA . GLY A 1 135 ? 10.614 0.888 4.495 1.00 80.00 135 GLY A CA 1
ATOM 1055 C C . GLY A 1 135 ? 9.622 1.960 4.963 1.00 80.00 135 GLY A C 1
ATOM 1056 O O . GLY A 1 135 ? 9.109 2.701 4.135 1.00 80.00 135 GLY A O 1
ATOM 1057 N N . GLY A 1 136 ? 9.323 2.040 6.265 1.00 83.38 136 GLY A N 1
ATOM 1058 C CA . GLY A 1 136 ? 8.326 2.979 6.791 1.00 83.38 136 GLY A CA 1
ATOM 1059 C C . GLY A 1 136 ? 6.868 2.540 6.596 1.00 83.38 136 GLY A C 1
ATOM 1060 O O . GLY A 1 136 ? 5.973 3.345 6.837 1.00 83.38 136 GLY A O 1
ATOM 1061 N N . ILE A 1 137 ? 6.616 1.287 6.197 1.00 88.81 137 ILE A N 1
ATOM 1062 C CA . ILE A 1 137 ? 5.276 0.770 5.884 1.00 88.81 137 ILE A CA 1
ATOM 1063 C C . ILE A 1 137 ? 4.832 -0.263 6.930 1.00 88.81 137 ILE A C 1
ATOM 1065 O O . ILE A 1 137 ? 5.582 -1.173 7.290 1.00 88.81 137 ILE A O 1
ATOM 1069 N N . ALA A 1 138 ? 3.582 -0.148 7.384 1.00 91.56 138 ALA A N 1
ATOM 1070 C CA . ALA A 1 138 ? 2.885 -1.153 8.184 1.00 91.56 138 ALA A CA 1
ATOM 1071 C C . ALA A 1 138 ? 1.531 -1.494 7.544 1.00 91.56 138 ALA A C 1
ATOM 1073 O O . ALA A 1 138 ? 0.906 -0.627 6.932 1.00 91.56 138 ALA A O 1
ATOM 1074 N N . ILE A 1 139 ? 1.092 -2.750 7.674 1.00 95.19 139 ILE A N 1
ATOM 1075 C CA . ILE A 1 139 ? -0.144 -3.259 7.053 1.00 95.19 139 ILE A CA 1
ATOM 1076 C C . ILE A 1 139 ? -1.039 -3.915 8.118 1.00 95.19 139 ILE A C 1
ATOM 1078 O O . ILE A 1 139 ? -1.187 -5.145 8.139 1.00 95.19 139 ILE A O 1
ATOM 1082 N N . PRO A 1 140 ? -1.626 -3.127 9.037 1.00 94.94 140 PRO A N 1
ATOM 1083 C CA . PRO A 1 140 ? -2.582 -3.658 9.998 1.00 94.94 140 PRO A CA 1
ATOM 1084 C C . PRO A 1 140 ? -3.826 -4.177 9.267 1.00 94.94 140 PRO A C 1
ATOM 1086 O O . PRO A 1 140 ? -4.392 -3.499 8.412 1.00 94.94 140 PRO A O 1
ATOM 1089 N N . HIS A 1 141 ? -4.242 -5.399 9.593 1.00 96.56 141 HIS A N 1
ATOM 1090 C CA . HIS A 1 141 ? -5.406 -6.057 8.998 1.00 96.56 141 HIS A CA 1
ATOM 1091 C C . HIS A 1 141 ? -6.103 -6.964 10.015 1.00 96.56 141 HIS A C 1
ATOM 1093 O O . HIS A 1 141 ? -5.452 -7.546 10.888 1.00 96.56 141 HIS A O 1
ATOM 1099 N N . GLY A 1 142 ? -7.423 -7.077 9.881 1.00 95.69 142 GLY A N 1
ATOM 1100 C CA . GLY A 1 142 ? -8.276 -7.958 10.674 1.00 95.69 142 GLY A CA 1
ATOM 1101 C C . GLY A 1 142 ? -8.600 -9.267 9.956 1.00 95.69 142 GLY A C 1
ATOM 1102 O O . GLY A 1 142 ? -8.038 -9.574 8.902 1.00 95.69 142 GLY A O 1
ATOM 1103 N N . SER A 1 143 ? -9.513 -10.052 10.532 1.00 97.00 143 SER A N 1
ATOM 1104 C CA . SER A 1 143 ? -9.997 -11.284 9.902 1.00 97.00 143 SER A CA 1
ATOM 1105 C C . SER A 1 143 ? -10.842 -10.968 8.657 1.00 97.00 143 SER A C 1
ATOM 1107 O O . SER A 1 143 ? -11.761 -10.147 8.751 1.00 97.00 143 SER A O 1
ATOM 1109 N N . PRO A 1 144 ? -10.608 -11.642 7.514 1.00 96.75 144 PRO A N 1
ATOM 1110 C CA . PRO A 1 144 ? -11.453 -11.517 6.325 1.00 96.75 144 PRO A CA 1
ATOM 1111 C C . PRO A 1 144 ? -12.927 -11.865 6.574 1.00 96.75 144 PRO A C 1
ATOM 1113 O O . PRO A 1 144 ? -13.796 -11.294 5.923 1.00 96.75 144 PRO A O 1
ATOM 1116 N N . ASP A 1 145 ? -13.220 -12.728 7.554 1.00 97.94 145 ASP A N 1
ATOM 1117 C CA . ASP A 1 145 ? -14.588 -13.149 7.917 1.00 97.94 145 ASP A CA 1
ATOM 1118 C C . ASP A 1 145 ? -15.478 -11.994 8.406 1.00 97.94 145 ASP A C 1
ATOM 1120 O O . ASP A 1 145 ? -16.685 -12.145 8.597 1.00 97.94 145 ASP A O 1
ATOM 1124 N N . HIS A 1 146 ? -14.876 -10.838 8.677 1.00 98.00 146 HIS A N 1
ATOM 1125 C CA . HIS A 1 146 ? -15.544 -9.648 9.190 1.00 98.00 146 HIS A CA 1
ATOM 1126 C C . HIS A 1 146 ? -15.586 -8.505 8.167 1.00 98.00 146 HIS A C 1
ATOM 1128 O O . HIS A 1 146 ? -15.968 -7.387 8.516 1.00 98.00 146 HIS A O 1
ATOM 1134 N N . VAL A 1 147 ? -15.207 -8.775 6.913 1.00 97.81 147 VAL A N 1
ATOM 1135 C CA . VAL A 1 147 ? -15.203 -7.806 5.811 1.00 97.81 147 VAL A CA 1
ATOM 1136 C C . VAL A 1 147 ? -16.444 -7.990 4.944 1.00 97.81 147 VAL A C 1
ATOM 1138 O O . VAL A 1 147 ? -16.657 -9.051 4.365 1.00 97.81 147 VAL A O 1
ATOM 1141 N N . PHE A 1 148 ? -17.239 -6.930 4.804 1.00 97.50 148 PHE A N 1
ATOM 1142 C CA . PHE A 1 148 ? -18.383 -6.902 3.890 1.00 97.50 148 PHE A CA 1
ATOM 1143 C C . PHE A 1 148 ? -17.981 -6.403 2.506 1.00 97.50 148 PHE A C 1
ATOM 1145 O O . PHE A 1 148 ? -18.402 -6.950 1.491 1.00 97.50 148 PHE A O 1
ATOM 1152 N N . THR A 1 149 ? -17.150 -5.359 2.463 1.00 95.88 149 THR A N 1
ATOM 1153 C CA . THR A 1 149 ? -16.665 -4.755 1.219 1.00 95.88 149 THR A CA 1
ATOM 1154 C C . THR A 1 149 ? -15.158 -4.514 1.313 1.00 95.88 149 THR A C 1
ATOM 1156 O O . THR A 1 149 ? -14.737 -3.682 2.124 1.00 95.88 149 THR A O 1
ATOM 1159 N N . PRO A 1 150 ? -14.332 -5.168 0.470 1.00 94.38 150 PRO A N 1
ATOM 1160 C CA . PRO A 1 150 ? -12.891 -4.932 0.428 1.00 94.38 150 PRO A CA 1
ATOM 1161 C C . PRO A 1 150 ? -12.582 -3.446 0.243 1.00 94.38 150 PRO A C 1
ATOM 1163 O O . PRO A 1 150 ? -12.956 -2.839 -0.758 1.00 94.38 150 PRO A O 1
ATOM 1166 N N . THR A 1 151 ? -11.940 -2.850 1.243 1.00 94.12 151 THR A N 1
ATOM 1167 C CA . THR A 1 151 ? -11.647 -1.415 1.298 1.00 94.12 151 THR A CA 1
ATOM 1168 C C . THR A 1 151 ? -10.312 -1.225 2.004 1.00 94.12 151 THR A C 1
ATOM 1170 O O . THR A 1 151 ? -10.044 -1.889 3.005 1.00 94.12 151 THR A O 1
ATOM 1173 N N . VAL A 1 152 ? -9.480 -0.315 1.505 1.00 95.19 152 VAL A N 1
ATOM 1174 C CA . VAL A 1 152 ? -8.229 0.085 2.162 1.00 95.19 152 VAL A CA 1
ATOM 1175 C C . VAL A 1 152 ? -8.377 1.516 2.664 1.00 95.19 152 VAL A C 1
ATOM 1177 O O . VAL A 1 152 ? -8.754 2.401 1.900 1.00 95.19 152 VAL A O 1
ATOM 1180 N N . LYS A 1 153 ? -8.043 1.749 3.938 1.00 95.56 153 LYS A N 1
ATOM 1181 C CA . LYS A 1 153 ? -7.762 3.086 4.475 1.00 95.56 153 LYS A CA 1
ATOM 1182 C C . LYS A 1 153 ? -6.276 3.214 4.763 1.00 95.56 153 LYS A C 1
ATOM 1184 O O . LYS A 1 153 ? -5.662 2.306 5.317 1.00 95.56 153 LYS A O 1
ATOM 1189 N N . MET A 1 154 ? -5.704 4.334 4.347 1.00 95.38 154 MET A N 1
ATOM 1190 C CA . MET A 1 154 ? -4.281 4.620 4.427 1.00 95.38 154 MET A CA 1
ATOM 1191 C C . MET A 1 154 ? -4.045 5.760 5.411 1.00 95.38 154 MET A C 1
ATOM 1193 O O . MET A 1 154 ? -4.624 6.832 5.271 1.00 95.38 154 MET A O 1
ATOM 1197 N N . GLY A 1 155 ? -3.167 5.525 6.383 1.00 94.25 155 GLY A N 1
ATOM 1198 C CA . GLY A 1 155 ? -2.671 6.551 7.292 1.00 94.25 155 GLY A CA 1
ATOM 1199 C C . GLY A 1 155 ? -1.287 7.021 6.865 1.00 94.25 155 GLY A C 1
ATOM 1200 O O . GLY A 1 155 ? -0.383 6.202 6.704 1.00 94.25 155 GLY A O 1
ATOM 1201 N N . VAL A 1 156 ? -1.107 8.328 6.711 1.00 93.00 156 VAL A N 1
ATOM 1202 C CA . VAL A 1 156 ? 0.195 8.969 6.517 1.00 93.00 156 VAL A CA 1
ATOM 1203 C C . VAL A 1 156 ? 0.590 9.613 7.837 1.00 93.00 156 VAL A C 1
ATOM 1205 O O . VAL A 1 156 ? -0.071 10.533 8.314 1.00 93.00 156 VAL A O 1
ATOM 1208 N N . LEU A 1 157 ? 1.659 9.104 8.442 1.00 89.38 157 LEU A N 1
ATOM 1209 C CA . LEU A 1 157 ? 2.225 9.663 9.666 1.00 89.38 157 LEU A CA 1
ATOM 1210 C C . LEU A 1 157 ? 3.253 10.750 9.316 1.00 89.38 157 LEU A C 1
ATOM 1212 O O . LEU A 1 157 ? 3.923 10.632 8.286 1.00 89.38 157 LEU A O 1
ATOM 1216 N N . PRO A 1 158 ? 3.410 11.794 10.148 1.00 82.56 158 PRO A N 1
ATOM 1217 C CA . PRO A 1 158 ? 4.405 12.830 9.929 1.00 82.56 158 PRO A CA 1
ATOM 1218 C C . PRO A 1 158 ? 5.815 12.239 9.897 1.00 82.56 158 PRO A C 1
ATOM 1220 O O . PRO A 1 158 ? 6.161 11.345 10.677 1.00 82.56 158 PRO A O 1
ATOM 1223 N N . GLU A 1 159 ? 6.637 12.778 8.998 1.00 69.00 159 GLU A N 1
ATOM 1224 C CA . GLU A 1 159 ? 8.055 12.455 8.925 1.00 69.00 159 GLU A CA 1
ATOM 1225 C C . GLU A 1 159 ? 8.730 12.829 10.247 1.00 69.00 159 GLU A C 1
ATOM 1227 O O . GLU A 1 159 ? 8.571 13.933 10.773 1.00 69.00 159 GLU A O 1
ATOM 1232 N N . GLN A 1 160 ? 9.463 11.880 10.821 1.00 60.53 160 GLN A N 1
ATOM 1233 C CA . GLN A 1 160 ? 10.109 12.095 12.105 1.00 60.53 160 GLN A CA 1
ATOM 1234 C C . GLN A 1 160 ? 11.447 12.793 11.897 1.00 60.53 160 GLN A C 1
ATOM 1236 O O . GLN A 1 160 ? 12.383 12.211 11.347 1.00 60.53 160 GLN A O 1
ATOM 1241 N N . SER A 1 161 ? 11.561 14.030 12.378 1.00 40.09 161 SER A N 1
ATOM 1242 C CA . SER A 1 161 ? 12.847 14.713 12.483 1.00 40.09 161 SER A CA 1
ATOM 1243 C C . SER A 1 161 ? 13.761 13.964 13.461 1.00 40.09 161 SER A C 1
ATOM 1245 O O . SER A 1 161 ? 13.314 13.439 14.488 1.00 40.09 161 SER A O 1
ATOM 1247 N N . ILE A 1 162 ? 15.056 13.897 13.136 1.00 39.31 162 ILE A N 1
ATOM 1248 C CA . ILE A 1 162 ? 16.088 13.281 13.980 1.00 39.31 162 ILE A CA 1
ATOM 1249 C C . ILE A 1 162 ? 16.000 13.894 15.390 1.00 39.31 162 ILE A C 1
ATOM 1251 O O . ILE A 1 162 ? 16.261 15.080 15.562 1.00 39.31 162 ILE A O 1
ATOM 1255 N N . GLY A 1 163 ? 15.614 13.088 16.388 1.00 46.44 163 GLY A N 1
ATOM 1256 C CA . GLY A 1 163 ? 15.467 13.510 17.790 1.00 46.44 163 GLY A CA 1
ATOM 1257 C C . GLY A 1 163 ? 14.039 13.488 18.353 1.00 46.44 163 GLY A C 1
ATOM 1258 O O . GLY A 1 163 ? 13.869 13.694 19.553 1.00 46.44 163 GLY A O 1
ATOM 1259 N N . THR A 1 164 ? 13.018 13.200 17.541 1.00 49.44 164 THR A N 1
ATOM 1260 C CA . THR A 1 164 ? 11.642 12.966 18.022 1.00 49.44 164 THR A CA 1
ATOM 1261 C C . THR A 1 164 ? 11.382 11.482 18.332 1.00 49.44 164 THR A C 1
ATOM 1263 O O . THR A 1 164 ? 12.118 10.604 17.879 1.00 49.44 164 THR A O 1
ATOM 1266 N N . GLN A 1 165 ? 10.379 11.209 19.182 1.00 50.84 165 GLN A N 1
ATOM 1267 C CA . GLN A 1 165 ? 9.964 9.861 19.614 1.00 50.84 165 GLN A CA 1
ATOM 1268 C C . GLN A 1 165 ? 9.850 8.896 18.418 1.00 50.84 165 GLN A C 1
ATOM 1270 O O . GLN A 1 165 ? 9.317 9.306 17.390 1.00 50.84 165 GLN A O 1
ATOM 1275 N N . PRO A 1 166 ? 10.306 7.631 18.527 1.00 56.34 166 PRO A N 1
ATOM 1276 C CA . PRO A 1 166 ? 10.312 6.685 17.410 1.00 56.34 166 PRO A CA 1
ATOM 1277 C C . PRO A 1 166 ? 8.909 6.460 16.842 1.00 56.34 166 PRO A C 1
ATOM 1279 O O . PRO A 1 166 ? 7.923 6.539 17.574 1.00 56.34 166 PRO A O 1
ATOM 1282 N N . SER A 1 167 ? 8.827 6.152 15.541 1.00 62.53 167 SER A N 1
ATOM 1283 C CA . SER A 1 167 ? 7.559 5.807 14.886 1.00 62.53 167 SER A CA 1
ATOM 1284 C C . SER A 1 167 ? 6.812 4.774 15.732 1.00 62.53 167 SER A C 1
ATOM 1286 O O . SER A 1 167 ? 7.468 3.877 16.282 1.00 62.53 167 SER A O 1
ATOM 1288 N N . PRO A 1 168 ? 5.468 4.859 15.819 1.00 63.41 168 PRO A N 1
ATOM 1289 C CA . PRO A 1 168 ? 4.655 3.895 16.562 1.00 63.41 168 PRO A CA 1
ATOM 1290 C C . PRO A 1 168 ? 4.968 2.432 16.208 1.00 63.41 168 PRO A C 1
ATOM 1292 O O . PRO A 1 168 ? 4.708 1.539 17.012 1.00 63.41 168 PRO A O 1
ATOM 1295 N N . TYR A 1 169 ? 5.560 2.200 15.032 1.00 66.12 169 TYR A N 1
ATOM 1296 C CA . TYR A 1 169 ? 5.972 0.896 14.520 1.00 66.12 169 TYR A CA 1
ATOM 1297 C C . TYR A 1 169 ? 7.496 0.637 14.547 1.00 66.12 169 TYR A C 1
ATOM 1299 O O . TYR A 1 169 ? 7.918 -0.490 14.308 1.00 66.12 169 TYR A O 1
ATOM 1307 N N . ARG A 1 170 ? 8.340 1.634 14.863 1.00 58.19 170 ARG A N 1
ATOM 1308 C CA . ARG A 1 170 ? 9.821 1.544 14.838 1.00 58.19 170 ARG A CA 1
ATOM 1309 C C . ARG A 1 170 ? 10.454 1.218 16.196 1.00 58.19 170 ARG A C 1
ATOM 1311 O O . ARG A 1 170 ? 11.586 0.745 16.240 1.00 58.19 170 ARG A O 1
ATOM 1318 N N . SER A 1 171 ? 9.765 1.460 17.311 1.00 53.59 171 SER A N 1
ATOM 1319 C CA . SER A 1 171 ? 10.335 1.307 18.664 1.00 53.59 171 SER A CA 1
ATOM 1320 C C . SER A 1 171 ? 10.632 -0.139 19.092 1.00 53.59 171 SER A C 1
ATOM 1322 O O . SER A 1 171 ? 11.241 -0.340 20.140 1.00 53.59 171 SER A O 1
ATOM 1324 N N . LEU A 1 172 ? 10.242 -1.143 18.300 1.00 49.78 172 LEU A N 1
ATOM 1325 C CA . LEU A 1 172 ? 10.275 -2.557 18.697 1.00 49.78 172 LEU A CA 1
ATOM 1326 C C . LEU A 1 172 ? 11.088 -3.472 17.772 1.00 49.78 172 LEU A C 1
ATOM 1328 O O . LEU A 1 172 ? 11.199 -4.656 18.065 1.00 49.78 172 LEU A O 1
ATOM 1332 N N . ASP A 1 173 ? 11.726 -2.926 16.735 1.00 47.41 173 ASP A N 1
ATOM 1333 C CA . ASP A 1 173 ? 12.622 -3.664 15.823 1.00 47.41 173 ASP A CA 1
ATOM 1334 C C . ASP A 1 173 ? 14.047 -3.839 16.401 1.00 47.41 173 ASP A C 1
ATOM 1336 O O . ASP A 1 173 ? 15.014 -4.125 15.704 1.00 47.41 173 ASP A O 1
ATOM 1340 N N . ARG A 1 174 ? 14.202 -3.601 17.712 1.00 41.72 174 ARG A N 1
ATOM 1341 C CA . ARG A 1 174 ? 15.421 -3.895 18.473 1.00 41.72 174 ARG A CA 1
ATOM 1342 C C . ARG A 1 174 ? 15.170 -5.112 19.359 1.00 41.72 174 ARG A C 1
ATOM 1344 O O . ARG A 1 174 ? 15.009 -4.969 20.572 1.00 41.72 174 ARG A O 1
ATOM 1351 N N . ARG A 1 175 ? 15.098 -6.294 18.758 1.00 39.75 175 ARG A N 1
ATOM 1352 C CA . ARG A 1 175 ? 15.348 -7.560 19.453 1.00 39.75 175 ARG A CA 1
ATOM 1353 C C . ARG A 1 175 ? 16.297 -8.403 18.628 1.00 39.75 175 ARG A C 1
ATOM 1355 O O . ARG A 1 175 ? 16.104 -8.435 17.397 1.00 39.75 175 ARG A O 1
#

pLDDT: mean 82.11, std 14.63, range [39.31, 98.5]

Secondary structure (DSSP, 8-state):
--HHHHHHHHHH-TT-------S--TT---TT-S-EEESS--SS-SS-EEE--TT--HHHHHHHHHHHHHHS--THHHHHHHH-SGGGEEE----SHHHHHHHHHHHHHTTTSB-THHHHHHHHHHHHS--EEETTEE-----GGGBSS----EEEPPP--TTSPPPTTTTT---

Foldseek 3Di:
DQPQVVVVVCVLDVVDDDPDDDPDDDDDDPPPDLEAEACDDDDDDPHHYDHAHSNRDPVNSVVVVVSVCVSPPDCCVPQCVQQVDPVLEAADADQAVLVVLCVNVVVCCVVVQFHPCFSVQLVVVCVVDFQDDDPPDGDRGGDPVGGPHRHHRHYDYDDD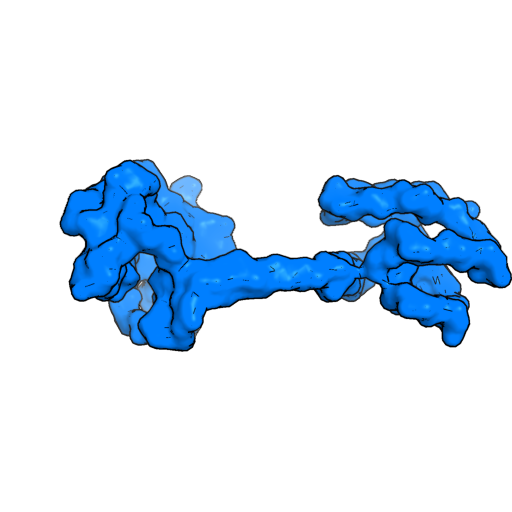DPPDDDRNRGPPPPD

Sequence (175 aa):
MGKLLEAKIKQLNHSVTIVATNSEPEHIRYAEVDLIVSTVPINSAEKPVIVVSPFLKAHEHDLLTQAIVNTQKPEVSALKTLLGSADNIHFLSSTHRFQVIEDLVQPLIDTDRVNTVYMESTFAREQRSSTYIGGGIAIPHGSPDHVFTPTVKMGVLPEQSIGTQPSPYRSLDRR